Protein AF-D2Y781-F1 (afdb_monomer_lite)

Radius of gyration: 11.8 Å; chains: 1; bounding box: 25×23×27 Å

Foldseek 3Di:
DDQCQALPPDCPDPVCPSHPVVFAPDACCVPVHVPDPPHRDGGRGDD

Sequence (47 aa):
IDINKVCNQQRDCKDWSDEPLKECNVNECLVNNGGCSHICRDLIIGY

Structure (mmCIF, N/CA/C/O backbone):
data_AF-D2Y781-F1
#
_entry.id   AF-D2Y781-F1
#
loop_
_atom_site.group_PDB
_atom_site.id
_atom_site.type_symbol
_atom_site.label_atom_id
_atom_site.label_alt_id
_atom_site.label_comp_id
_atom_site.label_asym_id
_atom_site.label_entity_id
_atom_site.label_seq_id
_atom_site.pdbx_PDB_ins_code
_atom_site.Cartn_x
_atom_site.Cartn_y
_atom_site.Cartn_z
_atom_site.occupancy
_atom_site.B_iso_or_equiv
_atom_site.auth_seq_id
_atom_site.auth_comp_id
_atom_site.auth_asym_id
_atom_site.auth_atom_id
_atom_site.pdbx_PDB_model_num
ATOM 1 N N . ILE A 1 1 ? -9.751 -6.076 13.967 1.00 59.38 1 ILE A N 1
ATOM 2 C CA . ILE A 1 1 ? -10.293 -5.520 12.711 1.00 59.38 1 ILE A CA 1
ATOM 3 C C . ILE A 1 1 ? -10.308 -6.663 11.706 1.00 59.38 1 ILE A C 1
ATOM 5 O O . ILE A 1 1 ? -9.359 -7.435 11.689 1.00 59.38 1 ILE A O 1
ATOM 9 N N . ASP A 1 2 ? -11.417 -6.849 10.997 1.00 68.06 2 ASP A N 1
ATOM 10 C CA . ASP A 1 2 ? -11.504 -7.834 9.913 1.00 68.06 2 ASP A CA 1
ATOM 11 C C . ASP A 1 2 ? -10.701 -7.326 8.708 1.00 68.06 2 ASP A C 1
ATOM 13 O O . ASP A 1 2 ? -10.703 -6.122 8.469 1.00 68.06 2 ASP A O 1
ATOM 17 N N . ILE A 1 3 ? -10.038 -8.205 7.951 1.00 65.38 3 ILE A N 1
ATOM 18 C CA . ILE A 1 3 ? -9.207 -7.800 6.800 1.00 65.38 3 ILE A CA 1
ATOM 19 C C . ILE A 1 3 ? -10.003 -7.068 5.707 1.00 65.38 3 ILE A C 1
ATOM 21 O O . ILE A 1 3 ? -9.420 -6.313 4.941 1.00 65.38 3 ILE A O 1
ATOM 25 N N . ASN A 1 4 ? -11.328 -7.249 5.653 1.00 65.94 4 ASN A N 1
ATOM 26 C CA . ASN A 1 4 ? -12.211 -6.550 4.716 1.00 65.94 4 ASN A CA 1
ATOM 27 C C . ASN A 1 4 ? -12.635 -5.155 5.212 1.00 65.94 4 ASN A C 1
ATOM 29 O O . ASN A 1 4 ? -13.333 -4.436 4.504 1.00 65.94 4 ASN A O 1
ATOM 33 N N . LYS A 1 5 ? -12.268 -4.785 6.443 1.00 75.12 5 LYS A N 1
ATOM 34 C CA . LYS A 1 5 ? -12.520 -3.463 7.045 1.00 75.12 5 LYS A CA 1
ATOM 35 C C . LYS A 1 5 ? -11.259 -2.607 7.115 1.00 75.12 5 LYS A C 1
ATOM 37 O O . LYS A 1 5 ? -11.140 -1.728 7.957 1.00 75.12 5 LYS A O 1
ATOM 42 N N . VAL A 1 6 ? -10.284 -2.953 6.296 1.00 78.75 6 VAL A N 1
ATOM 43 C CA . VAL A 1 6 ? -9.023 -2.247 6.159 1.00 78.75 6 VAL A CA 1
ATOM 44 C C . VAL A 1 6 ? -9.080 -1.588 4.790 1.00 78.75 6 VAL A C 1
ATOM 46 O O . VAL A 1 6 ? -9.518 -2.246 3.846 1.00 78.75 6 VAL A O 1
ATOM 49 N N . CYS A 1 7 ? -8.680 -0.321 4.668 1.00 78.31 7 CYS A N 1
ATOM 50 C CA . CYS A 1 7 ? -8.709 0.391 3.386 1.00 78.31 7 CYS A CA 1
ATOM 51 C C . CYS A 1 7 ? -10.131 0.473 2.758 1.00 78.31 7 CYS A C 1
ATOM 53 O O . CYS A 1 7 ? -10.314 0.404 1.542 1.00 78.31 7 CYS A O 1
ATOM 55 N N . ASN A 1 8 ? -11.167 0.612 3.594 1.00 82.31 8 ASN A N 1
ATOM 56 C CA . ASN A 1 8 ? -12.587 0.616 3.206 1.00 82.31 8 ASN A CA 1
ATOM 57 C C . ASN A 1 8 ? -13.213 2.027 3.145 1.00 82.31 8 ASN A C 1
ATOM 59 O O . ASN A 1 8 ? -14.435 2.162 3.073 1.00 82.31 8 ASN A O 1
ATOM 63 N N . GLN A 1 9 ? -12.383 3.069 3.160 1.00 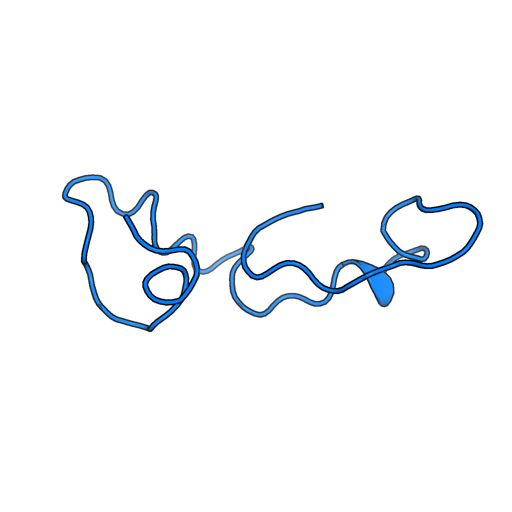76.12 9 GLN A N 1
ATOM 64 C CA . GLN A 1 9 ? -12.728 4.492 3.267 1.00 76.12 9 GLN A CA 1
ATOM 65 C C . GLN A 1 9 ? -13.547 4.846 4.519 1.00 76.12 9 GLN A C 1
ATOM 67 O O . GLN A 1 9 ? -14.240 5.872 4.554 1.00 76.12 9 GLN A O 1
ATOM 72 N N . GLN A 1 10 ? -13.494 3.989 5.536 1.00 81.62 10 GLN A N 1
ATOM 73 C CA . GLN A 1 10 ? -14.191 4.157 6.793 1.00 81.62 10 GLN A CA 1
ATOM 74 C C . GLN A 1 10 ? -13.196 4.067 7.945 1.00 81.62 10 GLN A C 1
ATOM 76 O O . GLN A 1 10 ? -12.448 3.111 8.082 1.00 81.62 10 GLN A O 1
ATOM 81 N N . ARG A 1 11 ? -13.249 5.057 8.838 1.00 80.00 11 ARG A N 1
ATOM 82 C CA . ARG A 1 11 ? -12.408 5.069 10.033 1.00 80.00 11 ARG A CA 1
ATOM 83 C C . ARG A 1 11 ? -12.922 4.055 11.058 1.00 80.00 11 ARG A C 1
ATOM 85 O O . ARG A 1 11 ? -13.726 4.399 11.928 1.00 80.00 11 ARG A O 1
ATOM 92 N N . ASP A 1 12 ? -12.444 2.826 10.960 1.00 82.31 12 ASP A N 1
ATOM 93 C CA . ASP A 1 12 ? -12.688 1.734 11.895 1.00 82.31 12 ASP A CA 1
ATOM 94 C C . ASP A 1 12 ? -11.687 1.778 13.076 1.00 82.31 12 ASP A C 1
ATOM 96 O O . ASP A 1 12 ? -12.030 1.352 14.185 1.00 82.31 12 ASP A O 1
ATOM 100 N N . CYS A 1 13 ? -10.485 2.353 12.902 1.00 79.75 13 CYS A N 1
ATOM 101 C CA . CYS A 1 13 ? -9.488 2.532 13.966 1.00 79.75 13 CYS A CA 1
ATOM 102 C C . CYS A 1 13 ? -9.267 4.004 14.364 1.00 79.75 13 CYS A C 1
ATOM 104 O O . CYS A 1 13 ? -9.207 4.923 13.548 1.00 79.75 13 CYS A O 1
ATOM 106 N N . LYS A 1 14 ? -9.093 4.252 15.670 1.00 78.69 14 LYS A N 1
ATOM 107 C CA . LYS A 1 14 ? -8.906 5.607 16.233 1.00 78.69 14 LYS A CA 1
ATOM 108 C C . LYS A 1 14 ? -7.637 6.308 15.740 1.00 78.69 14 LYS A C 1
ATOM 110 O O . LYS A 1 14 ? -7.597 7.535 15.728 1.00 78.69 14 LYS A O 1
ATOM 115 N N . ASP A 1 15 ? -6.637 5.519 15.369 1.00 77.88 15 ASP A N 1
ATOM 116 C CA . ASP A 1 15 ? -5.300 5.965 14.982 1.00 77.88 15 ASP A CA 1
ATOM 117 C C . ASP A 1 15 ? -5.121 6.031 13.452 1.00 77.88 15 ASP A C 1
ATOM 119 O O . ASP A 1 15 ? -4.021 6.271 12.977 1.00 77.88 15 ASP A O 1
ATOM 1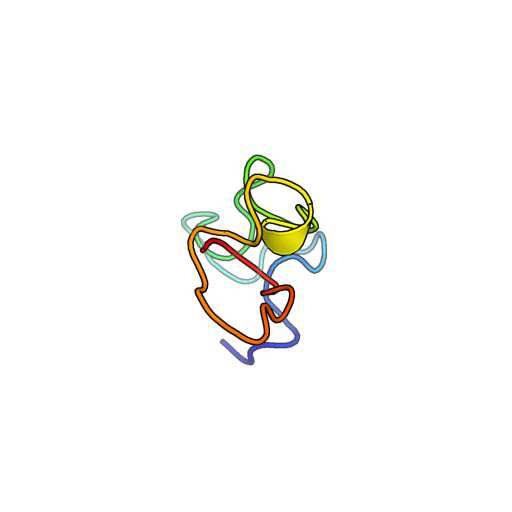23 N N . TRP A 1 16 ? -6.191 5.818 12.664 1.00 72.31 16 TRP A N 1
ATOM 124 C CA . TRP A 1 16 ? -6.143 5.723 11.190 1.00 72.31 16 TRP A CA 1
ATOM 125 C C . TRP A 1 16 ? -5.216 4.625 10.645 1.00 72.31 16 TRP A C 1
ATOM 127 O O . TRP A 1 16 ? -4.969 4.558 9.442 1.00 72.31 16 TRP A O 1
ATOM 137 N N . SER A 1 17 ? -4.705 3.740 11.504 1.00 76.69 17 SER A N 1
ATOM 138 C CA . SER A 1 17 ? -3.800 2.661 11.097 1.00 76.69 17 SER A CA 1
ATOM 139 C C . SER A 1 17 ? -4.465 1.641 10.162 1.00 76.69 17 SER A C 1
ATOM 141 O O . SER A 1 17 ? -3.777 0.858 9.521 1.00 76.69 17 SER A O 1
ATOM 143 N N . ASP A 1 18 ? -5.796 1.630 10.106 1.00 76.00 18 ASP A N 1
ATOM 144 C CA . ASP A 1 18 ? -6.625 0.854 9.185 1.00 76.00 18 ASP A CA 1
ATOM 145 C C . ASP A 1 18 ? -6.759 1.488 7.791 1.00 76.00 18 ASP A C 1
ATOM 147 O O . ASP A 1 18 ? -7.125 0.792 6.845 1.00 76.00 18 ASP A O 1
ATOM 151 N N . GLU A 1 19 ? -6.447 2.780 7.646 1.00 80.81 19 GLU A N 1
ATOM 152 C CA . GLU A 1 19 ? -6.658 3.560 6.420 1.00 80.81 19 GLU A CA 1
ATOM 153 C C . GLU A 1 19 ? -5.443 4.430 6.023 1.00 80.81 19 GLU A C 1
ATOM 155 O O . GLU A 1 19 ? -5.558 5.655 5.870 1.00 80.81 19 GLU A O 1
ATOM 160 N N . PRO A 1 20 ? -4.248 3.848 5.815 1.00 76.25 20 PRO A N 1
ATOM 161 C CA . PRO A 1 20 ? -3.120 4.589 5.278 1.00 76.25 20 PRO A CA 1
ATOM 162 C C . PRO A 1 20 ? -3.366 4.898 3.797 1.00 76.25 20 PRO A C 1
ATOM 164 O O . PRO A 1 20 ? -3.054 4.101 2.919 1.00 76.25 20 PRO A O 1
ATOM 167 N N . LEU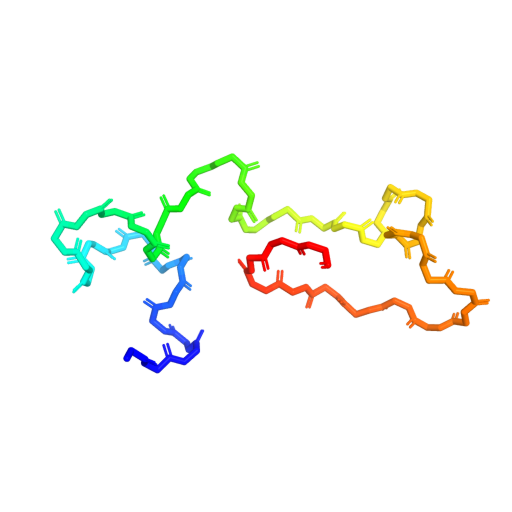 A 1 21 ? -3.869 6.101 3.498 1.00 70.94 21 LEU A N 1
ATOM 168 C CA . LEU A 1 21 ? -4.143 6.608 2.135 1.00 70.94 21 LEU A CA 1
ATOM 169 C C . LEU A 1 21 ? -2.988 6.439 1.130 1.00 70.94 21 LEU A C 1
ATOM 171 O O . LEU A 1 21 ? -3.191 6.542 -0.074 1.00 70.94 21 LEU A O 1
ATOM 175 N N . LYS A 1 22 ? -1.765 6.252 1.627 1.00 70.75 22 LYS A N 1
ATOM 176 C CA . LYS A 1 22 ? -0.542 6.144 0.832 1.00 70.75 22 LYS A CA 1
ATOM 177 C C . LYS A 1 22 ? -0.234 4.720 0.359 1.00 70.75 22 LYS A C 1
ATOM 179 O O . LYS A 1 22 ? 0.501 4.572 -0.607 1.00 70.75 22 LYS A O 1
ATOM 184 N N . GLU A 1 23 ? -0.765 3.718 1.055 1.00 72.50 23 GLU A N 1
ATOM 185 C CA . GLU A 1 23 ? -0.466 2.285 0.871 1.00 72.50 23 GLU A CA 1
ATOM 186 C C . GLU A 1 23 ? -1.751 1.453 0.696 1.00 72.50 23 GLU A C 1
ATOM 188 O O . GLU A 1 23 ? -1.709 0.240 0.566 1.00 72.50 23 GLU A O 1
ATOM 193 N N . CYS A 1 24 ? -2.906 2.114 0.712 1.00 78.88 24 CYS A N 1
ATOM 194 C CA . CYS A 1 24 ? -4.234 1.537 0.558 1.00 78.88 24 CYS A CA 1
ATOM 195 C C . CYS A 1 24 ? -4.637 1.529 -0.926 1.00 78.88 24 CYS A C 1
ATOM 197 O O 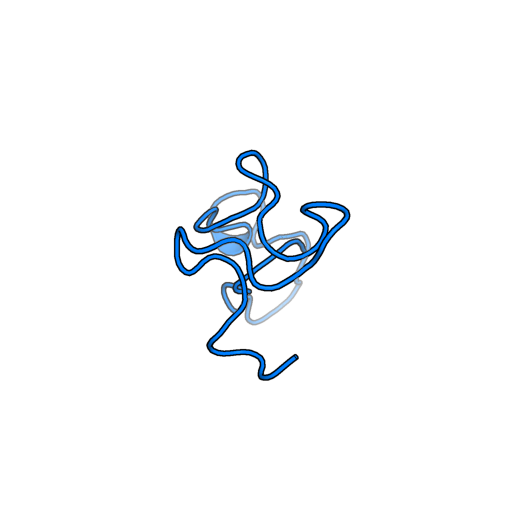. CYS A 1 24 ? -4.530 2.557 -1.598 1.00 78.88 24 CYS A O 1
ATOM 199 N N . ASN A 1 25 ? -5.120 0.383 -1.429 1.00 73.75 25 ASN A N 1
ATOM 200 C CA . ASN A 1 25 ? -5.450 0.146 -2.846 1.00 73.75 25 ASN A CA 1
ATOM 201 C C . ASN A 1 25 ? -4.271 0.412 -3.802 1.00 73.75 25 ASN A C 1
ATOM 203 O O . ASN A 1 25 ? -4.467 0.771 -4.969 1.00 73.75 25 ASN A O 1
ATOM 207 N N . VAL A 1 26 ? -3.043 0.281 -3.304 1.00 81.25 26 VAL A N 1
ATOM 208 C CA . VAL A 1 26 ? -1.837 0.342 -4.123 1.00 81.25 26 VAL A CA 1
ATOM 209 C C . VAL A 1 26 ? -1.498 -1.080 -4.519 1.00 81.25 26 VAL A C 1
ATOM 211 O O . VAL A 1 26 ? -1.513 -1.963 -3.683 1.00 81.25 26 VAL A O 1
ATOM 214 N N . ASN A 1 27 ? -1.199 -1.298 -5.797 1.00 83.31 27 ASN A N 1
ATOM 215 C CA . ASN A 1 27 ? -0.765 -2.609 -6.247 1.00 83.31 27 ASN A CA 1
ATOM 216 C C . ASN A 1 27 ? 0.755 -2.696 -6.208 1.00 83.31 27 ASN A C 1
ATOM 218 O O . ASN A 1 27 ? 1.445 -2.252 -7.132 1.00 83.31 27 ASN A O 1
ATOM 222 N N . GLU A 1 28 ? 1.281 -3.282 -5.138 1.00 86.75 28 GLU A N 1
ATOM 223 C CA . GLU A 1 28 ? 2.717 -3.469 -4.942 1.00 86.75 28 GLU A CA 1
ATOM 224 C C . GLU A 1 28 ? 3.300 -4.404 -6.004 1.00 86.75 28 GLU A C 1
ATOM 226 O O . GLU A 1 28 ? 4.448 -4.246 -6.417 1.00 86.75 28 GLU A O 1
ATOM 231 N N . CYS A 1 29 ? 2.495 -5.321 -6.547 1.00 87.62 29 CYS A N 1
ATOM 232 C CA . CYS A 1 29 ? 2.920 -6.228 -7.609 1.00 87.62 29 CYS A CA 1
ATOM 233 C C . CYS A 1 29 ? 3.257 -5.515 -8.923 1.00 87.62 29 CYS A C 1
ATOM 235 O O . CYS A 1 29 ? 4.077 -6.018 -9.694 1.00 87.62 29 CYS A O 1
ATOM 237 N N . LEU A 1 30 ? 2.700 -4.327 -9.177 1.00 85.19 30 LEU A N 1
ATOM 238 C CA . LEU A 1 30 ? 3.089 -3.509 -10.330 1.00 85.19 30 LEU A CA 1
ATOM 239 C C . LEU A 1 30 ? 4.499 -2.924 -10.178 1.00 85.19 30 LEU A C 1
ATOM 241 O O . LEU A 1 30 ? 5.142 -2.595 -11.176 1.00 85.19 30 LEU A O 1
ATOM 245 N N . VAL A 1 31 ? 5.008 -2.818 -8.949 1.00 84.88 31 VAL A N 1
ATOM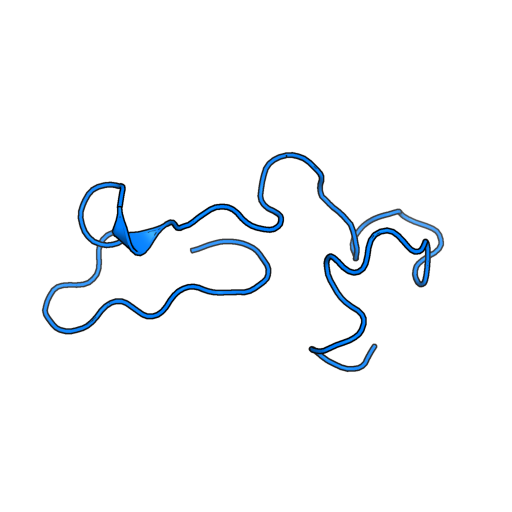 246 C CA . VAL A 1 31 ? 6.325 -2.255 -8.649 1.00 84.88 31 VAL A CA 1
ATOM 247 C C . VAL A 1 31 ? 7.298 -3.392 -8.348 1.00 84.88 31 VAL A C 1
ATOM 249 O O . VAL A 1 31 ? 7.352 -3.905 -7.240 1.00 84.88 31 VAL A O 1
ATOM 252 N N . ASN A 1 32 ? 8.100 -3.801 -9.337 1.00 86.75 32 ASN A N 1
ATOM 253 C CA . ASN A 1 32 ? 9.079 -4.896 -9.196 1.00 86.75 32 ASN A CA 1
ATOM 254 C C . ASN A 1 32 ? 8.484 -6.214 -8.648 1.00 86.75 32 ASN A C 1
ATOM 256 O O . ASN A 1 32 ? 9.172 -6.947 -7.939 1.00 86.75 32 ASN A O 1
ATOM 260 N N . ASN A 1 33 ? 7.221 -6.537 -8.964 1.00 84.56 33 ASN A N 1
ATOM 261 C CA . ASN A 1 33 ? 6.523 -7.706 -8.409 1.00 84.56 33 ASN A CA 1
ATOM 262 C C . ASN A 1 33 ? 6.420 -7.653 -6.869 1.00 84.56 33 ASN A C 1
ATOM 264 O O . ASN A 1 33 ? 6.482 -8.686 -6.210 1.00 84.56 33 ASN A O 1
ATOM 268 N N . GLY A 1 34 ? 6.397 -6.453 -6.282 1.00 84.94 34 GLY A N 1
ATOM 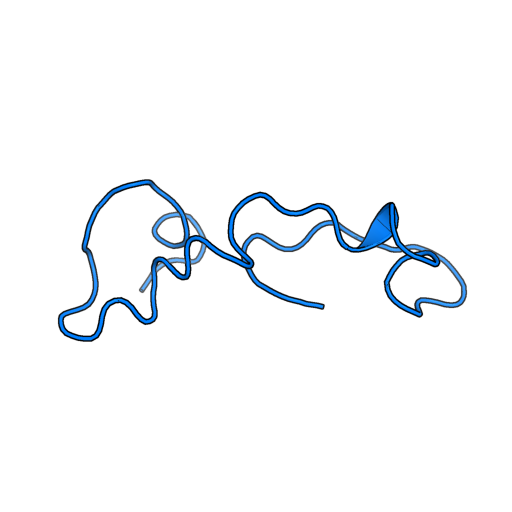269 C CA . GLY A 1 34 ? 6.578 -6.192 -4.852 1.00 84.94 34 GLY A CA 1
ATOM 270 C C . GLY A 1 34 ? 8.009 -6.437 -4.350 1.00 84.94 34 GLY A C 1
ATOM 271 O O . GLY A 1 34 ? 8.412 -5.906 -3.329 1.00 84.94 34 GLY A O 1
ATOM 272 N N . GLY A 1 35 ? 8.827 -7.197 -5.077 1.00 86.31 35 GLY A N 1
ATOM 273 C CA . GLY A 1 35 ? 10.000 -7.891 -4.541 1.00 86.31 35 GLY A CA 1
ATOM 274 C C . GLY A 1 35 ? 9.793 -9.408 -4.428 1.00 86.31 35 GLY A C 1
ATOM 275 O O . GLY A 1 35 ? 10.703 -10.124 -4.007 1.00 86.31 35 GLY A O 1
ATOM 276 N N . CYS A 1 36 ? 8.633 -9.930 -4.849 1.00 87.00 36 CYS A N 1
ATOM 277 C CA . CYS A 1 36 ? 8.385 -11.364 -4.950 1.00 87.00 36 CYS A CA 1
ATOM 278 C C . CYS A 1 36 ? 9.137 -11.982 -6.136 1.00 87.00 36 CYS A C 1
ATOM 280 O O . CYS A 1 36 ? 9.174 -11.448 -7.244 1.00 87.00 36 CYS A O 1
ATOM 282 N N . SER A 1 37 ? 9.671 -13.184 -5.932 1.00 89.56 37 SER A N 1
ATOM 283 C CA . SER A 1 37 ? 10.417 -13.936 -6.949 1.00 89.56 37 SER A CA 1
ATOM 284 C C . SER A 1 37 ? 9.547 -14.813 -7.856 1.00 89.56 37 SER A C 1
ATOM 286 O O . SER A 1 37 ? 10.005 -15.209 -8.923 1.00 89.56 37 SER A O 1
ATOM 288 N N . HIS A 1 38 ? 8.308 -15.118 -7.453 1.00 88.56 38 HIS A N 1
ATOM 289 C CA . HIS A 1 38 ? 7.417 -16.028 -8.186 1.00 88.56 38 HIS A CA 1
ATOM 290 C C . HIS A 1 38 ? 6.051 -15.395 -8.467 1.00 88.56 38 HIS A C 1
ATOM 292 O O . HIS A 1 38 ? 5.811 -14.901 -9.562 1.00 88.56 38 HIS A O 1
ATOM 298 N N . ILE A 1 39 ? 5.154 -15.405 -7.481 1.00 85.19 39 ILE A N 1
ATOM 299 C CA . ILE A 1 39 ? 3.792 -14.884 -7.604 1.00 85.19 39 ILE A CA 1
ATOM 300 C C . ILE A 1 39 ? 3.648 -13.775 -6.575 1.00 85.19 39 ILE A C 1
ATOM 302 O O . ILE A 1 39 ? 3.795 -14.036 -5.382 1.00 85.19 39 ILE A O 1
ATOM 306 N N . CYS A 1 40 ? 3.370 -12.561 -7.038 1.00 84.69 40 CYS A N 1
ATOM 307 C CA . CYS A 1 40 ? 2.947 -11.481 -6.164 1.00 84.69 40 CYS A CA 1
ATOM 308 C C . CYS A 1 40 ? 1.424 -11.454 -6.085 1.00 84.69 40 CYS A C 1
ATOM 310 O O . CYS A 1 40 ? 0.728 -11.650 -7.088 1.00 84.69 40 CYS A O 1
ATOM 312 N N . ARG A 1 41 ? 0.914 -11.223 -4.879 1.00 85.81 41 ARG A N 1
ATOM 313 C CA . ARG A 1 41 ? -0.502 -11.016 -4.623 1.00 85.81 41 ARG A CA 1
ATOM 314 C C . ARG A 1 41 ? -0.666 -9.640 -4.005 1.00 85.81 41 ARG A C 1
ATOM 316 O O . ARG A 1 41 ? -0.061 -9.368 -2.980 1.00 85.81 41 ARG A O 1
ATOM 323 N N . ASP A 1 42 ? -1.508 -8.843 -4.642 1.00 83.00 42 ASP A N 1
ATOM 324 C CA . ASP A 1 42 ? -1.952 -7.539 -4.165 1.00 83.00 42 ASP A CA 1
ATOM 325 C C . ASP A 1 42 ? -2.511 -7.667 -2.742 1.00 83.00 42 ASP A C 1
ATOM 327 O O . ASP A 1 42 ? -3.393 -8.504 -2.485 1.00 83.00 42 ASP A O 1
ATOM 331 N N . LEU A 1 43 ? -1.933 -6.907 -1.814 1.00 80.50 43 LEU A N 1
ATOM 332 C CA . LEU A 1 43 ? -2.382 -6.839 -0.432 1.00 80.50 43 LEU A CA 1
ATOM 333 C C . LEU A 1 43 ? -3.232 -5.584 -0.250 1.00 80.50 43 LEU A C 1
ATOM 335 O O . LEU A 1 43 ? -3.073 -4.581 -0.928 1.00 80.50 43 LEU A O 1
ATOM 339 N N . ILE A 1 44 ? -4.164 -5.639 0.699 1.00 74.88 44 ILE A N 1
ATOM 340 C CA . ILE A 1 44 ? -5.076 -4.514 0.957 1.00 74.88 44 ILE A CA 1
ATOM 341 C C . ILE A 1 44 ? -4.329 -3.329 1.618 1.00 74.88 44 ILE A C 1
ATOM 343 O O . ILE A 1 44 ? -4.768 -2.184 1.509 1.00 74.88 44 ILE A O 1
ATOM 347 N N . ILE A 1 45 ? -3.188 -3.607 2.266 1.00 74.44 45 ILE A N 1
ATOM 348 C CA . ILE A 1 45 ? -2.202 -2.649 2.788 1.00 74.44 45 ILE A CA 1
ATOM 349 C C . ILE A 1 45 ? -0.796 -3.265 2.659 1.00 74.44 45 ILE A C 1
ATOM 351 O O . ILE A 1 45 ? -0.566 -4.335 3.231 1.00 74.44 45 ILE A O 1
ATOM 355 N N . GLY A 1 46 ? 0.146 -2.532 2.054 1.00 68.25 46 GLY A N 1
ATOM 356 C CA . GLY A 1 46 ? 1.595 -2.769 2.161 1.00 68.25 46 GLY A CA 1
ATOM 357 C C . GLY A 1 46 ? 2.163 -3.868 1.248 1.00 68.25 46 GLY A C 1
ATOM 358 O O . GLY A 1 46 ? 1.458 -4.433 0.428 1.00 68.25 46 GLY A O 1
ATOM 359 N N . TYR A 1 47 ? 3.456 -4.189 1.409 1.00 64.06 47 TYR A N 1
ATOM 360 C CA . TYR A 1 47 ? 4.189 -5.227 0.654 1.00 64.06 47 TYR A CA 1
ATOM 361 C C . TYR A 1 47 ? 4.423 -6.511 1.465 1.00 64.06 47 TYR A C 1
ATOM 363 O O . TYR A 1 47 ? 4.820 -6.392 2.650 1.00 64.06 47 TYR A O 1
#

InterPro domains:
  IPR002172 Low-density lipoprotein (LDL) receptor class A repeat [PF00057] (1-24)
  IPR036055 LDL receptor-like superfamily [G3DSA:4.10.400.10] (1-19)

pLDDT: mean 78.64, std 7.1, range [59.38, 89.56]

Secondary structure (DSSP, 8-state):
--GGGSSSSS--STTSTT--TTTBT--GGGTGGGG-SS-----SB--

Organism: Cinclus cinclus (NCBI:txid127875)